Protein AF-F1YM78-F1 (afdb_monomer_lite)

Organism: NCBI:txid644548

pLDDT: mean 91.06, std 12.34, range [36.69, 98.5]

Secondary structure (DSSP, 8-state):
-----HHHHHHHHTT-SHHHHHHHHHHHHHHHHHHHHHHHHTT-HHHHHHHHHHHHHHHHHHHHHHHHHH-GGGGTTT--

Foldseek 3Di:
DDDDDPVNVVCLLVVHCLVVLLVVLVVLLVVLVVVLVVCVVVVVVVSNVVSVVSNVVSVVVSVVSVVCVVDVVVSCPPPD

Structure (mmCIF, N/CA/C/O backbone):
data_AF-F1YM78-F1
#
_entry.id   AF-F1YM78-F1
#
loop_
_atom_site.group_PDB
_atom_site.id
_atom_site.type_symbol
_atom_site.label_atom_id
_atom_site.label_alt_id
_atom_site.label_comp_id
_atom_site.label_asym_id
_atom_site.label_entity_id
_atom_site.label_seq_id
_atom_site.pdbx_PDB_ins_code
_atom_site.Cartn_x
_atom_site.Cartn_y
_atom_site.Cartn_z
_atom_site.occupancy
_atom_site.B_iso_or_equiv
_atom_site.auth_seq_id
_atom_site.auth_comp_id
_atom_site.auth_asym_id
_atom_site.auth_atom_id
_atom_site.pdbx_PDB_model_num
ATOM 1 N N . MET A 1 1 ? 0.788 -7.992 -9.133 1.00 56.41 1 MET A N 1
ATOM 2 C CA . MET A 1 1 ? 0.042 -6.843 -8.584 1.00 56.41 1 MET A CA 1
ATOM 3 C C . MET A 1 1 ? -1.203 -7.344 -7.891 1.00 56.41 1 MET A C 1
ATOM 5 O O . MET A 1 1 ? -2.078 -7.902 -8.550 1.00 56.41 1 MET A O 1
ATOM 9 N N . THR A 1 2 ? -1.249 -7.215 -6.570 1.00 76.62 2 THR A N 1
ATOM 10 C CA . THR A 1 2 ? -2.450 -7.528 -5.794 1.00 76.62 2 THR A CA 1
ATOM 11 C C . THR A 1 2 ? -3.063 -6.228 -5.298 1.00 76.62 2 THR A C 1
ATOM 13 O O . THR A 1 2 ? -2.363 -5.240 -5.147 1.00 76.62 2 THR A O 1
ATOM 16 N N . THR A 1 3 ? -4.374 -6.200 -5.098 1.00 86.25 3 THR A N 1
ATOM 17 C CA . THR A 1 3 ? -5.059 -5.115 -4.390 1.00 86.25 3 THR A CA 1
ATOM 18 C C . THR A 1 3 ? -5.552 -5.653 -3.052 1.00 86.25 3 THR A C 1
ATOM 20 O O . THR A 1 3 ? -5.547 -6.869 -2.808 1.00 86.25 3 THR A O 1
ATOM 23 N N . LEU A 1 4 ? -6.029 -4.773 -2.170 1.00 88.69 4 LEU A N 1
ATOM 24 C CA . LEU A 1 4 ? -6.835 -5.238 -1.043 1.00 88.69 4 LEU A CA 1
ATOM 25 C C . LEU A 1 4 ? -8.071 -5.979 -1.562 1.00 88.69 4 LEU A C 1
ATOM 27 O O . LEU A 1 4 ? -8.686 -5.581 -2.556 1.00 88.69 4 LEU A O 1
ATOM 31 N N . SER A 1 5 ? -8.418 -7.077 -0.893 1.00 92.88 5 SER A N 1
ATOM 32 C CA . SER A 1 5 ? -9.664 -7.784 -1.175 1.00 92.88 5 SER A CA 1
ATOM 33 C C . SER A 1 5 ? -10.849 -7.029 -0.569 1.00 92.88 5 SER A C 1
ATOM 35 O O . SER A 1 5 ? -10.686 -6.257 0.375 1.00 92.88 5 SER A O 1
ATOM 37 N N . SER A 1 6 ? -12.068 -7.293 -1.045 1.00 91.00 6 SER A N 1
ATOM 38 C CA . SER A 1 6 ? -13.280 -6.741 -0.420 1.00 91.00 6 SER A CA 1
ATOM 39 C C . SER A 1 6 ? -13.378 -7.100 1.067 1.00 91.00 6 SER A C 1
ATOM 41 O O . SER A 1 6 ? -13.792 -6.273 1.868 1.00 91.00 6 SER A O 1
ATOM 43 N N . GLN A 1 7 ? -12.908 -8.291 1.457 1.00 91.75 7 GLN A N 1
ATOM 44 C CA . GLN A 1 7 ? -12.866 -8.703 2.860 1.00 91.75 7 GLN A CA 1
ATOM 45 C C . GLN A 1 7 ? -11.893 -7.852 3.690 1.00 91.75 7 GLN A C 1
ATOM 47 O O . GLN A 1 7 ? -12.205 -7.506 4.827 1.00 91.75 7 GLN A O 1
ATOM 52 N N . ASP A 1 8 ? -10.726 -7.508 3.137 1.00 92.50 8 ASP A N 1
ATOM 53 C CA . ASP A 1 8 ? -9.759 -6.636 3.814 1.00 92.50 8 ASP A CA 1
ATOM 54 C C . ASP A 1 8 ? -10.343 -5.231 4.028 1.00 92.50 8 ASP A C 1
ATOM 56 O O . ASP A 1 8 ? -10.162 -4.638 5.091 1.00 92.50 8 ASP A O 1
ATOM 60 N N . ILE A 1 9 ? -11.091 -4.724 3.042 1.00 90.81 9 ILE A N 1
ATOM 61 C CA . ILE A 1 9 ? -11.795 -3.438 3.131 1.00 90.81 9 ILE A CA 1
ATOM 62 C C . ILE A 1 9 ? -12.884 -3.504 4.207 1.00 90.81 9 ILE A C 1
ATOM 64 O O . ILE A 1 9 ? -12.929 -2.647 5.088 1.00 90.81 9 ILE A O 1
ATOM 68 N N . ASP A 1 10 ? -13.716 -4.546 4.193 1.00 91.00 10 ASP A N 1
ATOM 69 C CA . ASP A 1 10 ? -14.776 -4.738 5.184 1.00 91.00 10 ASP A CA 1
ATOM 70 C C . ASP A 1 10 ? -14.218 -4.846 6.611 1.00 91.00 10 ASP A C 1
ATOM 72 O O . ASP A 1 10 ? -14.776 -4.280 7.558 1.00 91.00 10 ASP A O 1
ATOM 76 N N . ASP A 1 11 ? -13.105 -5.562 6.785 1.00 90.81 11 ASP A N 1
ATOM 77 C CA . ASP A 1 11 ? -12.403 -5.662 8.063 1.00 90.81 11 ASP A CA 1
ATOM 78 C C . ASP A 1 11 ? -11.891 -4.287 8.511 1.00 90.81 11 ASP A C 1
ATOM 80 O O . ASP A 1 11 ? -12.151 -3.888 9.651 1.00 90.81 11 ASP A O 1
ATOM 84 N N . ALA A 1 12 ? -11.254 -3.528 7.614 1.00 90.50 12 ALA A N 1
ATOM 85 C CA . ALA A 1 12 ? -10.782 -2.177 7.901 1.00 90.50 12 ALA A CA 1
ATOM 86 C C . ALA A 1 12 ? -11.926 -1.233 8.301 1.00 90.50 12 ALA A C 1
ATOM 88 O O . 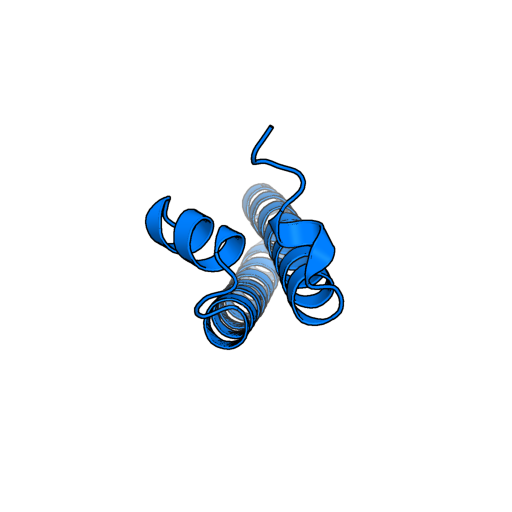ALA A 1 12 ? -11.812 -0.529 9.307 1.00 90.50 12 ALA A O 1
ATOM 89 N N . CYS A 1 13 ? -13.050 -1.250 7.579 1.00 90.44 13 CYS A N 1
ATOM 90 C CA . CYS A 1 13 ? -14.231 -0.437 7.881 1.00 90.44 13 CYS A CA 1
ATOM 91 C C . CYS A 1 13 ? -14.832 -0.775 9.252 1.00 90.44 13 CYS A C 1
ATOM 93 O O . CYS A 1 13 ? -15.245 0.122 9.985 1.00 90.44 13 CYS A O 1
ATOM 95 N N . ARG A 1 14 ? -14.798 -2.046 9.670 1.00 90.56 14 ARG A N 1
ATOM 96 C CA . ARG A 1 14 ? -15.163 -2.458 11.041 1.00 90.56 14 ARG A CA 1
ATOM 97 C C . ARG A 1 14 ? -14.092 -2.106 12.085 1.00 90.56 14 ARG A C 1
ATOM 99 O O . ARG A 1 14 ? -14.316 -2.252 13.286 1.00 90.56 14 ARG A O 1
ATOM 106 N N . GLY A 1 15 ? -12.926 -1.631 11.652 1.00 88.00 15 GLY A N 1
ATOM 107 C CA . GLY A 1 15 ? -11.749 -1.371 12.480 1.00 88.00 15 GLY A CA 1
ATOM 108 C C . GLY A 1 15 ? -11.034 -2.628 12.958 1.00 88.00 15 GLY A C 1
ATOM 109 O O . GLY A 1 15 ? -10.246 -2.569 13.902 1.00 88.00 15 GLY A O 1
ATOM 110 N N . ALA A 1 16 ? -11.310 -3.765 12.329 1.00 90.25 16 ALA A N 1
ATOM 111 C CA . ALA A 1 16 ? -10.594 -5.001 12.557 1.00 90.25 16 ALA A CA 1
ATOM 112 C C . ALA A 1 16 ? -9.305 -5.013 11.729 1.00 90.25 16 ALA A C 1
ATOM 114 O O . ALA A 1 16 ? -9.240 -4.472 10.629 1.00 90.25 16 ALA A O 1
ATOM 115 N N . ARG A 1 17 ? -8.264 -5.660 12.265 1.00 90.56 17 ARG A N 1
ATOM 116 C CA . ARG A 1 17 ? -7.018 -5.978 11.541 1.00 90.56 17 ARG A CA 1
ATOM 117 C C . ARG A 1 17 ? -6.273 -4.775 10.937 1.00 90.56 17 ARG A C 1
ATOM 119 O O . ARG A 1 17 ? -5.328 -4.993 10.187 1.00 90.56 17 ARG A O 1
ATOM 126 N N . LEU A 1 18 ? -6.607 -3.536 11.316 1.00 93.25 18 LEU A N 1
ATOM 127 C CA . LEU A 1 18 ? -5.964 -2.324 10.792 1.00 93.25 18 LEU A CA 1
ATOM 128 C C . LEU A 1 18 ? -4.426 -2.376 10.863 1.00 93.25 18 LEU A C 1
ATOM 130 O O . LEU A 1 18 ? -3.804 -2.117 9.836 1.00 93.25 18 LEU A O 1
ATOM 134 N N . PRO A 1 19 ? -3.778 -2.793 11.975 1.00 94.62 19 PRO A N 1
ATOM 135 C CA . PRO A 1 19 ? -2.316 -2.896 12.006 1.00 94.62 19 PRO A CA 1
ATOM 136 C C . PRO A 1 19 ? -1.752 -3.902 10.995 1.00 94.62 19 PRO A C 1
ATOM 138 O O . PRO A 1 19 ? -0.734 -3.639 10.364 1.00 94.62 19 PRO A O 1
ATOM 141 N N . ALA A 1 20 ? -2.425 -5.041 10.806 1.00 94.44 20 ALA A N 1
ATOM 142 C CA . ALA A 1 20 ? -1.992 -6.061 9.854 1.00 94.44 20 ALA A CA 1
ATOM 143 C C . ALA A 1 20 ? -2.153 -5.586 8.402 1.00 94.44 20 ALA A C 1
ATOM 145 O O . ALA A 1 20 ? -1.278 -5.832 7.577 1.00 94.44 20 ALA A O 1
ATOM 146 N N . LEU A 1 21 ? -3.241 -4.872 8.102 1.00 95.50 21 LEU A N 1
ATOM 147 C CA . LEU A 1 21 ? -3.469 -4.284 6.782 1.00 95.50 21 LEU A CA 1
ATOM 148 C C . LEU A 1 21 ? -2.479 -3.153 6.487 1.00 95.50 21 LEU A C 1
ATOM 150 O O . LEU A 1 21 ? -1.954 -3.093 5.383 1.00 95.50 21 LEU A O 1
ATOM 154 N N . ILE A 1 22 ? -2.158 -2.311 7.476 1.00 96.38 22 ILE A N 1
ATOM 155 C CA . ILE A 1 22 ? -1.111 -1.287 7.343 1.00 96.38 22 ILE A CA 1
ATOM 156 C C . ILE A 1 22 ? 0.235 -1.934 7.017 1.00 96.38 22 ILE A C 1
ATOM 158 O O . ILE A 1 22 ? 0.908 -1.460 6.106 1.00 96.38 22 ILE A O 1
ATOM 162 N N . ASN A 1 23 ? 0.618 -2.999 7.730 1.00 95.94 23 ASN A N 1
ATOM 163 C CA . ASN A 1 23 ? 1.872 -3.705 7.463 1.00 95.94 23 ASN A CA 1
ATOM 164 C C . ASN A 1 23 ? 1.891 -4.272 6.043 1.00 95.94 23 ASN A C 1
ATOM 166 O O . ASN A 1 23 ? 2.832 -3.996 5.314 1.00 95.94 23 ASN A O 1
ATOM 170 N N . ARG A 1 24 ? 0.807 -4.927 5.606 1.00 95.50 24 ARG A N 1
ATOM 171 C CA . ARG A 1 24 ? 0.691 -5.411 4.224 1.00 95.50 24 ARG A CA 1
ATOM 172 C C . ARG A 1 24 ? 0.859 -4.286 3.199 1.00 95.50 24 ARG A C 1
ATOM 174 O O . ARG A 1 24 ? 1.594 -4.461 2.240 1.00 95.50 24 ARG A O 1
ATOM 181 N N . CYS A 1 25 ? 0.222 -3.128 3.398 1.00 95.50 25 CYS A N 1
ATOM 182 C CA . CYS A 1 25 ? 0.397 -1.989 2.490 1.00 95.50 25 CYS A CA 1
ATOM 183 C C . CYS A 1 25 ? 1.852 -1.495 2.444 1.00 95.50 25 CYS A C 1
ATOM 185 O O . CYS A 1 25 ? 2.295 -1.000 1.413 1.00 95.50 25 CYS A O 1
ATOM 187 N N . VAL A 1 26 ? 2.577 -1.562 3.566 1.00 96.00 26 VAL A N 1
ATOM 188 C CA . VAL A 1 26 ? 3.994 -1.175 3.624 1.00 96.00 26 VAL A CA 1
ATOM 189 C C . VAL A 1 26 ? 4.870 -2.209 2.922 1.00 96.00 26 VAL A C 1
ATOM 191 O O . VAL A 1 26 ? 5.757 -1.805 2.178 1.00 96.00 26 VAL A O 1
ATOM 194 N N . ASP A 1 27 ? 4.601 -3.500 3.111 1.00 96.75 27 ASP A N 1
ATOM 195 C CA . ASP A 1 27 ? 5.335 -4.583 2.449 1.00 96.75 27 ASP A CA 1
ATOM 196 C C . ASP A 1 27 ? 5.197 -4.477 0.918 1.00 96.75 27 ASP A C 1
ATOM 198 O O . ASP A 1 27 ? 6.204 -4.438 0.215 1.00 96.75 27 ASP A O 1
ATOM 202 N N . GLU A 1 28 ? 3.972 -4.300 0.407 1.00 96.50 28 GLU A N 1
ATOM 203 C CA . GLU A 1 28 ? 3.714 -4.109 -1.034 1.00 96.50 28 GLU A CA 1
ATOM 204 C C . GLU A 1 28 ? 4.378 -2.831 -1.573 1.00 96.50 28 GLU A C 1
ATOM 206 O O . GLU A 1 28 ? 4.877 -2.807 -2.696 1.00 96.50 28 GLU A O 1
ATOM 211 N N . LEU A 1 29 ? 4.423 -1.755 -0.775 1.00 95.94 29 LEU A N 1
ATOM 212 C CA . LEU A 1 29 ? 5.101 -0.516 -1.161 1.00 95.94 29 LEU A CA 1
ATOM 213 C C . LEU A 1 29 ? 6.607 -0.729 -1.332 1.00 95.94 29 LEU A C 1
ATOM 215 O O . LEU A 1 29 ? 7.186 -0.192 -2.278 1.00 95.94 29 LEU A O 1
ATOM 219 N N . LEU A 1 30 ? 7.240 -1.464 -0.413 1.00 96.75 30 LEU A N 1
ATOM 220 C CA . LEU A 1 30 ? 8.669 -1.767 -0.489 1.00 96.75 30 LEU A CA 1
ATOM 221 C C . LEU A 1 30 ? 8.969 -2.628 -1.718 1.00 96.75 30 LEU A C 1
ATOM 223 O O . LEU A 1 30 ? 9.822 -2.242 -2.512 1.00 96.75 30 LEU A O 1
ATOM 227 N N . GLU A 1 31 ? 8.204 -3.701 -1.928 1.00 97.12 31 GLU A N 1
ATOM 228 C CA . GLU A 1 31 ? 8.355 -4.579 -3.095 1.00 97.12 31 GLU A CA 1
ATOM 229 C C . GLU A 1 31 ? 8.194 -3.806 -4.414 1.00 97.12 31 GLU A C 1
ATOM 231 O O . GLU A 1 31 ? 9.033 -3.901 -5.306 1.00 97.12 31 GLU A O 1
ATOM 236 N N . LEU A 1 32 ? 7.160 -2.967 -4.538 1.00 97.38 32 LEU A N 1
ATOM 237 C CA . LEU A 1 32 ? 6.948 -2.167 -5.748 1.00 97.38 32 LEU A CA 1
ATOM 238 C C . LEU A 1 32 ? 8.023 -1.099 -5.959 1.00 97.38 32 LEU A C 1
ATOM 240 O O . LEU A 1 32 ? 8.317 -0.765 -7.103 1.00 97.38 32 LEU A O 1
ATOM 244 N N . THR A 1 33 ? 8.601 -0.555 -4.886 1.00 97.88 33 THR A N 1
ATOM 245 C CA . THR A 1 33 ? 9.715 0.398 -5.000 1.00 97.88 33 THR A CA 1
ATOM 246 C C . THR A 1 33 ? 10.959 -0.307 -5.538 1.00 97.88 33 THR A C 1
ATOM 248 O O . THR A 1 33 ? 11.594 0.213 -6.450 1.00 97.88 33 THR A O 1
ATOM 251 N N . GLU A 1 34 ? 11.262 -1.512 -5.046 1.00 98.25 34 GLU A N 1
ATOM 252 C CA . GLU A 1 34 ? 12.363 -2.337 -5.562 1.00 98.25 34 GLU A CA 1
ATOM 253 C C . GLU A 1 34 ? 12.150 -2.679 -7.047 1.00 98.25 34 GLU A C 1
ATOM 255 O O . GLU A 1 34 ? 13.039 -2.450 -7.867 1.00 98.25 34 GLU A O 1
ATOM 260 N N . LEU A 1 35 ? 10.940 -3.105 -7.431 1.00 98.00 35 LEU A N 1
ATOM 261 C CA . LEU A 1 35 ? 10.594 -3.375 -8.834 1.00 98.00 35 LEU A CA 1
ATOM 262 C C . LEU A 1 35 ? 10.657 -2.120 -9.720 1.00 98.00 35 LEU A C 1
ATOM 264 O O . LEU A 1 35 ? 11.052 -2.202 -10.885 1.00 98.00 35 LEU A O 1
ATOM 268 N N . ALA A 1 36 ? 10.271 -0.955 -9.193 1.00 98.00 36 ALA A N 1
ATOM 269 C CA . ALA A 1 36 ? 10.371 0.315 -9.906 1.00 98.00 36 ALA A CA 1
ATOM 270 C C . ALA A 1 36 ? 11.831 0.703 -10.166 1.00 98.00 36 ALA A C 1
ATOM 272 O O . ALA A 1 36 ? 12.140 1.179 -11.263 1.00 98.00 36 ALA A O 1
ATOM 273 N N . ASP A 1 37 ? 12.712 0.496 -9.188 1.00 98.31 37 ASP A N 1
ATOM 274 C CA . ASP A 1 37 ? 14.144 0.756 -9.321 1.00 98.31 37 ASP A CA 1
ATOM 275 C C . ASP A 1 37 ? 14.784 -0.208 -10.334 1.00 98.31 37 ASP A C 1
ATOM 277 O O . ASP A 1 37 ? 15.526 0.234 -11.214 1.00 98.31 37 ASP A O 1
ATOM 281 N N . GLU A 1 38 ? 14.438 -1.499 -10.292 1.00 98.50 38 GLU A N 1
ATOM 282 C CA . GLU A 1 38 ? 14.871 -2.486 -11.293 1.00 98.50 38 GLU A CA 1
ATOM 283 C C . GLU A 1 38 ? 14.404 -2.112 -12.708 1.00 98.50 38 GLU A C 1
ATOM 285 O O . GLU A 1 38 ? 15.198 -2.096 -13.649 1.00 98.50 38 GLU A O 1
ATOM 290 N N . ALA A 1 39 ? 13.128 -1.744 -12.870 1.00 98.25 39 ALA A N 1
ATOM 291 C CA . ALA A 1 39 ? 12.590 -1.308 -14.156 1.00 98.25 39 ALA A CA 1
ATOM 292 C C . ALA A 1 39 ? 13.300 -0.055 -14.689 1.00 98.25 39 ALA A C 1
ATOM 294 O O . ALA A 1 39 ? 13.514 0.062 -15.896 1.00 98.25 39 ALA A O 1
ATOM 295 N N . LEU A 1 40 ? 13.694 0.867 -13.805 1.00 98.00 40 LEU A N 1
ATOM 296 C CA . LEU A 1 40 ? 14.452 2.054 -14.189 1.00 98.00 40 LEU A CA 1
ATOM 297 C C . LEU A 1 40 ? 15.870 1.700 -14.656 1.00 98.00 40 LEU A C 1
ATOM 299 O O . LEU A 1 40 ? 16.324 2.245 -15.662 1.00 98.00 40 LEU A O 1
ATOM 303 N N . VAL A 1 41 ? 16.550 0.786 -13.954 1.00 98.38 41 VAL A N 1
ATOM 304 C CA . VAL A 1 41 ? 17.886 0.285 -14.329 1.00 98.38 41 VAL A CA 1
ATOM 305 C C . VAL A 1 41 ? 17.857 -0.416 -15.689 1.00 98.38 41 VAL A C 1
ATOM 307 O O . VAL A 1 41 ? 18.767 -0.216 -16.492 1.00 98.38 41 VAL A O 1
ATOM 310 N N . ASP A 1 42 ? 16.797 -1.172 -15.973 1.00 98.44 42 ASP A N 1
ATOM 311 C CA . ASP A 1 42 ? 16.595 -1.879 -17.244 1.00 98.44 42 ASP A CA 1
ATOM 312 C C . ASP A 1 42 ? 16.036 -0.988 -18.375 1.00 98.44 42 ASP A C 1
ATOM 314 O O . ASP A 1 42 ? 15.680 -1.494 -19.441 1.00 98.44 42 ASP A O 1
ATOM 318 N N . GLU A 1 43 ? 15.902 0.325 -18.154 1.00 98.00 43 GLU A N 1
ATOM 319 C CA . GLU A 1 43 ? 15.309 1.291 -19.097 1.00 98.00 43 GLU A CA 1
ATOM 320 C C . GLU A 1 43 ? 13.845 0.974 -19.494 1.00 98.00 43 GLU A C 1
ATOM 322 O O . GLU A 1 43 ? 13.322 1.471 -20.496 1.00 98.00 43 GLU A O 1
ATOM 327 N N . ARG A 1 44 ? 13.128 0.190 -18.678 1.00 98.38 44 ARG A N 1
ATOM 328 C CA . ARG A 1 44 ? 11.700 -0.141 -18.842 1.00 98.38 44 ARG A CA 1
ATOM 329 C C . ARG A 1 44 ? 10.821 0.964 -18.253 1.00 98.38 44 ARG A C 1
ATOM 331 O O . ARG A 1 44 ? 10.112 0.775 -17.265 1.00 98.38 44 ARG A O 1
ATOM 338 N N . ILE A 1 45 ? 10.871 2.142 -18.876 1.00 97.88 45 ILE A N 1
ATOM 339 C CA . ILE A 1 45 ? 10.275 3.384 -18.349 1.00 97.88 45 ILE A CA 1
ATOM 340 C C . ILE A 1 45 ? 8.766 3.274 -18.097 1.00 97.88 45 ILE A C 1
ATOM 342 O O . ILE A 1 45 ? 8.294 3.731 -17.057 1.00 97.88 45 ILE A O 1
ATOM 346 N N . ASP A 1 46 ? 8.009 2.650 -19.000 1.00 98.25 46 ASP A N 1
ATOM 347 C CA . ASP A 1 46 ? 6.556 2.508 -18.831 1.00 98.25 46 ASP A CA 1
ATOM 348 C C . ASP A 1 46 ? 6.208 1.653 -17.601 1.00 98.25 46 ASP A C 1
ATOM 350 O O . ASP A 1 46 ? 5.282 1.978 -16.855 1.00 98.25 46 ASP A O 1
ATOM 354 N N . GLU A 1 47 ? 6.985 0.596 -17.342 1.00 97.88 47 GLU A N 1
ATOM 355 C CA . GLU A 1 47 ? 6.826 -0.233 -16.145 1.00 97.88 47 GLU A CA 1
ATOM 356 C C . GLU A 1 47 ? 7.233 0.516 -14.877 1.00 97.88 47 GLU A C 1
ATOM 358 O O . GLU A 1 47 ? 6.510 0.462 -13.887 1.00 97.88 47 GLU A O 1
ATOM 363 N N . HIS A 1 48 ? 8.334 1.274 -14.913 1.00 98.12 48 HIS A N 1
ATOM 364 C CA . HIS A 1 48 ? 8.728 2.133 -13.796 1.00 98.12 48 HIS A CA 1
ATOM 365 C C . HIS A 1 48 ? 7.603 3.111 -13.420 1.00 98.12 48 HIS A C 1
ATOM 367 O O . HIS A 1 48 ? 7.236 3.224 -12.250 1.00 98.12 48 HIS A O 1
ATOM 373 N N . VAL A 1 49 ? 7.012 3.791 -14.410 1.00 98.19 49 VAL A N 1
ATOM 374 C CA . VAL A 1 49 ? 5.898 4.724 -14.180 1.00 98.19 49 VAL A CA 1
ATOM 375 C C . VAL A 1 49 ? 4.689 4.003 -13.585 1.00 98.19 49 VAL A C 1
ATOM 377 O O . VAL A 1 49 ? 4.093 4.518 -12.637 1.00 98.19 49 VAL A O 1
ATOM 380 N N . LEU A 1 50 ? 4.350 2.814 -14.093 1.00 97.38 50 LEU A N 1
ATOM 381 C CA . LEU A 1 50 ? 3.267 1.995 -13.548 1.00 97.38 50 LEU A CA 1
ATOM 382 C C . LEU A 1 50 ? 3.526 1.624 -12.081 1.00 97.38 50 LEU A C 1
ATOM 384 O O . LEU A 1 50 ? 2.673 1.871 -11.230 1.00 97.38 50 LEU A O 1
ATOM 388 N N . TYR A 1 51 ? 4.707 1.094 -11.756 1.00 97.75 51 TYR A N 1
ATOM 389 C CA . TYR A 1 51 ? 5.046 0.726 -10.379 1.00 97.75 51 TYR A CA 1
ATOM 390 C C . TYR A 1 51 ? 5.010 1.937 -9.442 1.00 97.75 51 TYR A C 1
ATOM 392 O O . TYR A 1 51 ? 4.477 1.841 -8.337 1.00 97.75 51 TYR A O 1
ATOM 400 N N . MET A 1 52 ? 5.470 3.106 -9.891 1.00 97.81 52 MET A N 1
ATOM 401 C CA . MET A 1 52 ? 5.406 4.334 -9.092 1.00 97.81 52 MET A CA 1
ATOM 402 C C . MET A 1 52 ? 3.971 4.821 -8.836 1.00 97.81 52 MET A C 1
ATOM 404 O O . MET A 1 52 ? 3.690 5.363 -7.761 1.00 97.81 52 MET A O 1
ATOM 408 N N . GLN A 1 53 ? 3.043 4.611 -9.775 1.00 97.31 53 GLN A N 1
ATOM 409 C CA . GLN A 1 53 ? 1.618 4.890 -9.555 1.00 97.31 53 GLN A CA 1
ATOM 410 C C . GLN A 1 53 ? 1.031 3.963 -8.484 1.00 97.31 53 GLN A C 1
ATOM 412 O O . GLN A 1 53 ? 0.361 4.435 -7.561 1.00 97.31 53 GLN A O 1
ATOM 417 N N . GLU A 1 54 ? 1.348 2.670 -8.547 1.00 96.75 54 GLU A N 1
ATOM 418 C CA . GLU A 1 54 ? 0.919 1.684 -7.548 1.00 96.75 54 GLU A CA 1
ATOM 419 C C . GLU A 1 54 ? 1.516 1.977 -6.158 1.00 96.75 54 GLU A C 1
ATOM 421 O O . GLU A 1 54 ? 0.806 1.932 -5.151 1.00 96.75 54 GLU A O 1
ATOM 426 N N . VAL A 1 55 ? 2.788 2.392 -6.083 1.00 97.00 55 VAL A N 1
ATOM 427 C CA . VAL A 1 55 ? 3.423 2.868 -4.837 1.00 97.00 55 VAL A CA 1
ATOM 428 C C . VAL A 1 55 ? 2.639 4.032 -4.228 1.00 97.00 55 VAL A C 1
ATOM 430 O O . VAL A 1 55 ? 2.431 4.068 -3.009 1.00 97.00 55 VAL A O 1
ATOM 433 N N . SER A 1 56 ? 2.186 4.985 -5.050 1.00 96.94 56 SER A N 1
ATOM 434 C CA . SER A 1 56 ? 1.373 6.112 -4.576 1.00 96.94 56 SER A CA 1
ATOM 435 C C . SER A 1 56 ? 0.041 5.634 -3.998 1.00 96.94 56 SER A C 1
ATOM 437 O O . SER A 1 56 ? -0.320 6.024 -2.884 1.00 96.94 56 SER A O 1
ATOM 439 N N . ALA A 1 57 ? -0.651 4.735 -4.701 1.00 95.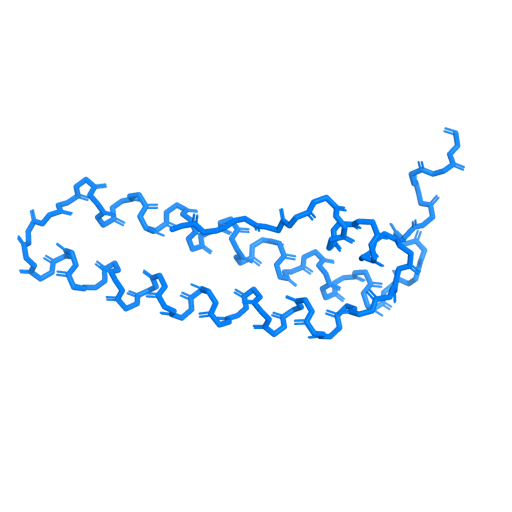81 57 ALA A N 1
ATOM 440 C CA . ALA A 1 57 ? -1.931 4.183 -4.259 1.00 95.81 57 ALA A CA 1
ATOM 441 C C . ALA A 1 57 ? -1.808 3.432 -2.918 1.00 95.81 57 ALA A C 1
ATOM 443 O O . ALA A 1 57 ? -2.605 3.640 -1.992 1.00 95.81 57 ALA A O 1
ATOM 444 N N . TRP A 1 58 ? -0.768 2.610 -2.757 1.00 96.38 58 TRP A N 1
ATOM 445 C CA . TRP A 1 58 ? -0.499 1.910 -1.498 1.00 96.38 58 TRP A CA 1
ATOM 446 C C . TRP A 1 58 ? -0.123 2.852 -0.358 1.00 96.38 58 TRP A C 1
ATOM 448 O O . TRP A 1 58 ? -0.574 2.669 0.780 1.00 96.38 58 TRP A O 1
ATOM 458 N N . ARG A 1 59 ? 0.651 3.905 -0.648 1.00 96.94 59 ARG A N 1
ATOM 459 C CA . ARG A 1 59 ? 1.005 4.936 0.335 1.00 96.94 59 ARG A CA 1
ATOM 460 C C . ARG A 1 59 ? -0.239 5.639 0.867 1.00 96.94 59 ARG A C 1
ATOM 462 O O . ARG A 1 59 ? -0.393 5.724 2.089 1.00 96.94 59 ARG A O 1
ATOM 469 N N . GLU A 1 60 ? -1.121 6.095 -0.017 1.00 96.75 60 GLU A N 1
ATOM 470 C CA . GLU A 1 60 ? -2.387 6.747 0.341 1.00 96.75 60 GLU A CA 1
ATOM 471 C C . GLU A 1 60 ? -3.293 5.815 1.150 1.00 96.75 60 GLU A C 1
ATOM 473 O O . GLU A 1 60 ? -3.794 6.198 2.210 1.00 96.75 60 GLU A O 1
ATOM 478 N N . THR A 1 61 ? -3.408 4.553 0.730 1.00 95.38 61 THR A N 1
ATOM 479 C CA . THR A 1 61 ? -4.172 3.531 1.461 1.00 95.38 61 THR A CA 1
ATOM 480 C C . THR A 1 61 ? -3.615 3.323 2.871 1.00 95.38 61 THR A C 1
ATOM 482 O O . THR A 1 61 ? -4.356 3.363 3.854 1.00 95.38 61 THR A O 1
ATOM 485 N N . SER A 1 62 ? -2.293 3.167 3.011 1.00 96.44 62 SER A N 1
ATOM 486 C CA . SER A 1 62 ? -1.646 3.020 4.323 1.00 96.44 62 SER A CA 1
ATOM 487 C C . SER A 1 62 ? -1.879 4.239 5.222 1.00 96.44 62 SER A C 1
ATOM 489 O O . SER A 1 62 ? -2.042 4.101 6.436 1.00 96.44 62 SER A O 1
ATOM 491 N N . HIS A 1 63 ? -1.910 5.439 4.636 1.00 96.38 63 HIS A N 1
ATOM 492 C CA . HIS A 1 63 ? -2.181 6.673 5.357 1.00 96.38 63 HIS A CA 1
ATOM 493 C C . HIS A 1 63 ? -3.622 6.704 5.873 1.00 96.38 63 HIS A C 1
ATOM 495 O O . HIS A 1 63 ? -3.827 6.944 7.063 1.00 96.38 63 HIS A O 1
ATOM 501 N N . LEU A 1 64 ? -4.601 6.363 5.031 1.00 95.06 64 LEU A N 1
ATOM 502 C CA . LEU A 1 64 ? -6.005 6.270 5.431 1.00 95.06 64 LEU A CA 1
ATOM 503 C C . LEU A 1 64 ? -6.210 5.262 6.572 1.00 95.06 64 LEU A C 1
ATOM 505 O O . LEU A 1 64 ? -6.849 5.584 7.572 1.00 95.06 64 LEU A O 1
ATOM 509 N N . LEU A 1 65 ? -5.614 4.071 6.482 1.00 95.06 65 LEU A N 1
ATOM 510 C CA . LEU A 1 65 ? -5.725 3.059 7.540 1.00 95.06 65 LEU A CA 1
ATOM 511 C C . LEU A 1 65 ? -5.110 3.53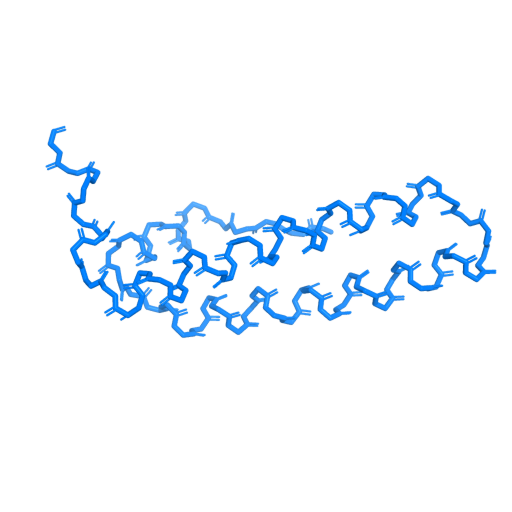2 8.871 1.00 95.06 65 LEU A C 1
ATOM 513 O O . LEU A 1 65 ? -5.652 3.252 9.947 1.00 95.06 65 LEU A O 1
ATOM 517 N N . ARG A 1 66 ? -4.003 4.288 8.824 1.00 95.88 66 ARG A N 1
ATOM 518 C CA . ARG A 1 66 ? -3.416 4.926 10.017 1.00 95.88 66 ARG A CA 1
ATOM 519 C C . ARG A 1 66 ? -4.351 5.981 10.606 1.00 95.88 66 ARG A C 1
ATOM 521 O O . ARG A 1 66 ? -4.508 6.013 11.825 1.00 95.88 66 ARG A O 1
ATOM 528 N N . LEU A 1 67 ? -5.011 6.785 9.771 1.00 95.44 67 LEU A N 1
ATOM 529 C CA . LEU A 1 67 ? -6.025 7.742 10.228 1.00 95.44 67 LEU A CA 1
ATOM 530 C C . LEU A 1 67 ? -7.208 7.029 10.895 1.00 95.44 67 LEU A C 1
ATOM 532 O O . LEU A 1 67 ? -7.581 7.403 11.999 1.00 95.44 67 LEU A O 1
ATOM 536 N N . MET A 1 68 ? -7.731 5.951 10.305 1.00 93.50 68 MET A N 1
ATOM 537 C CA . MET A 1 68 ? -8.813 5.144 10.899 1.00 93.50 68 MET A CA 1
ATOM 538 C C . MET A 1 68 ? -8.413 4.476 12.225 1.00 93.50 68 MET A C 1
ATOM 540 O O . MET A 1 68 ? -9.262 4.212 13.080 1.00 93.50 68 MET A O 1
ATOM 544 N N . THR A 1 69 ? -7.119 4.182 12.392 1.00 93.19 69 THR A N 1
ATOM 54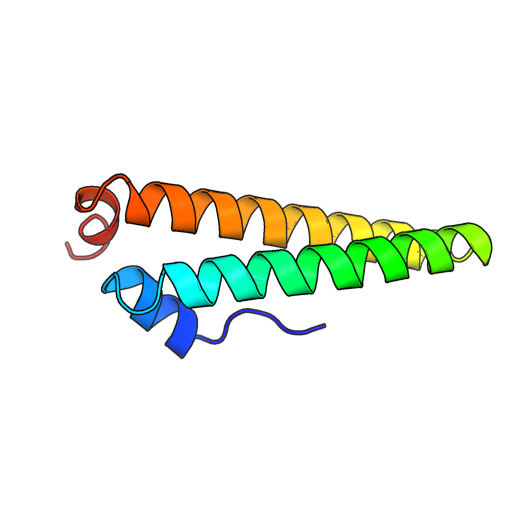5 C CA . THR A 1 69 ? -6.563 3.665 13.650 1.00 93.19 69 THR A CA 1
ATOM 546 C C . THR A 1 69 ? -6.506 4.760 14.717 1.00 93.19 69 THR A C 1
ATOM 548 O O . THR A 1 69 ? -6.841 4.502 15.872 1.00 93.19 69 THR A O 1
ATOM 551 N N . ALA A 1 70 ? -6.094 5.973 14.337 1.00 93.38 70 ALA A N 1
ATOM 552 C CA . ALA A 1 70 ? -5.977 7.119 15.237 1.00 93.38 70 ALA A CA 1
ATOM 553 C C . ALA A 1 70 ? -7.338 7.725 15.618 1.00 93.38 70 ALA A C 1
ATOM 555 O O . ALA A 1 70 ? -7.508 8.176 16.750 1.00 93.38 70 ALA A O 1
ATOM 556 N N . ASP A 1 71 ? -8.304 7.708 14.698 1.00 90.81 71 ASP A N 1
ATOM 557 C CA . ASP A 1 71 ? -9.645 8.250 14.885 1.00 90.81 71 ASP A CA 1
ATOM 558 C C . ASP A 1 71 ? -10.729 7.196 14.576 1.00 90.81 71 ASP A C 1
ATOM 560 O O . ASP A 1 71 ? -11.079 6.946 13.417 1.00 90.81 71 ASP A O 1
ATOM 564 N N . PRO A 1 72 ? -11.312 6.582 15.624 1.00 83.62 72 PRO A N 1
ATOM 565 C CA . PRO A 1 72 ? -12.423 5.649 15.502 1.00 83.62 72 PRO A CA 1
ATOM 566 C C . PRO A 1 72 ? -13.663 6.172 14.775 1.00 83.62 72 PRO A C 1
ATOM 568 O O . PRO A 1 72 ? -14.401 5.362 14.217 1.00 83.62 72 PRO A O 1
ATOM 571 N N . THR A 1 73 ? -13.915 7.482 14.784 1.00 85.62 73 THR A N 1
ATOM 572 C CA . THR A 1 73 ? -15.140 8.070 14.216 1.00 85.62 73 THR A CA 1
ATOM 573 C C . THR A 1 73 ? -15.156 8.020 12.688 1.00 85.62 73 THR A C 1
ATOM 575 O O . THR A 1 73 ? -16.219 7.910 12.077 1.00 85.62 73 THR A O 1
ATOM 578 N N . LEU A 1 74 ? -13.976 7.963 12.062 1.00 81.75 74 LEU A N 1
ATOM 579 C CA . LEU A 1 74 ? -13.821 7.801 10.615 1.00 81.75 74 LEU A CA 1
ATOM 580 C C . LEU A 1 74 ? -14.341 6.449 10.101 1.00 81.75 74 LEU A C 1
ATOM 582 O O . LEU A 1 74 ? -14.607 6.305 8.911 1.00 81.75 74 LEU A O 1
ATOM 586 N N . ARG A 1 75 ? -14.528 5.462 10.987 1.00 77.69 75 ARG A N 1
ATOM 587 C CA . ARG A 1 75 ? -15.074 4.141 10.639 1.00 77.69 75 ARG A CA 1
ATOM 588 C C . ARG A 1 75 ? -16.599 4.128 10.511 1.00 77.69 75 ARG A C 1
ATOM 590 O O . ARG A 1 75 ? -17.135 3.288 9.798 1.00 77.69 75 ARG A O 1
ATOM 597 N N . SER A 1 76 ? -17.310 5.040 11.184 1.00 63.44 76 SER A N 1
ATOM 598 C CA . SER A 1 76 ? -18.783 5.041 11.230 1.00 63.44 76 SER A CA 1
ATOM 599 C C . SER A 1 76 ? -19.445 5.950 10.194 1.00 63.44 76 SER A C 1
ATOM 601 O O . SER A 1 76 ? -20.657 5.881 10.019 1.00 63.44 76 SER A O 1
ATOM 603 N N . ALA A 1 77 ? -18.679 6.796 9.501 1.00 56.88 77 ALA A N 1
ATOM 604 C CA . ALA A 1 77 ? -19.219 7.789 8.568 1.00 56.88 77 ALA A CA 1
ATOM 605 C C . ALA A 1 77 ? -19.868 7.189 7.298 1.00 56.88 77 ALA A C 1
ATOM 607 O O . ALA A 1 77 ? -20.508 7.917 6.548 1.00 56.88 77 ALA A O 1
ATOM 608 N N . GLY A 1 78 ? -19.730 5.878 7.062 1.00 51.97 78 GLY A N 1
ATOM 609 C CA . GLY A 1 78 ? -20.318 5.170 5.917 1.00 51.97 78 GLY A CA 1
ATOM 610 C C . GLY A 1 78 ? -21.614 4.397 6.201 1.00 51.97 78 GLY A C 1
ATOM 611 O O . GLY A 1 78 ? -22.094 3.710 5.307 1.00 51.97 78 GLY A O 1
ATOM 612 N N . ALA A 1 79 ? -22.162 4.458 7.422 1.00 44.19 79 ALA A N 1
ATOM 613 C CA . ALA A 1 79 ? -23.349 3.693 7.831 1.00 44.19 79 ALA A CA 1
ATOM 614 C C . ALA A 1 79 ? -24.555 4.601 8.146 1.00 44.19 79 ALA A C 1
ATOM 616 O O . ALA A 1 79 ? -25.084 4.568 9.259 1.00 44.19 79 ALA A O 1
ATOM 617 N N . ALA A 1 80 ? -24.965 5.425 7.178 1.00 36.69 80 ALA A N 1
ATOM 618 C CA . ALA A 1 80 ? -26.194 6.222 7.226 1.00 36.69 80 ALA A CA 1
ATOM 619 C C . ALA A 1 80 ? -27.007 6.034 5.941 1.00 36.69 80 ALA A C 1
ATOM 621 O O . ALA A 1 80 ? -26.381 6.014 4.857 1.00 36.69 80 ALA A O 1
#

Radius of gyration: 14.81 Å; chains: 1; bounding box: 44×17×35 Å

Sequence (80 aa):
MTTLSSQDIDDACRGARLPALINRCVDELLELTELADEALVDERIDEHVLYMQEVSAWRETSHLLRLMTADPTLRSAGAA

InterPro domains:
  IPR054342 TY-Chap, C-terminal domain [PF22554] (2-68)

=== Feature glossary ===
The record interleaves many kinds of information about one protein. Here is each kind framed as the question it answers.

Q: What known structures does this most resemble?
A: Structural nearest neighbors (via Foldseek easy-search vs the PDB). Reported per hit: target PDB id, E-value, and alignment TM-score. A TM-score above ~0.5 is the conventional thre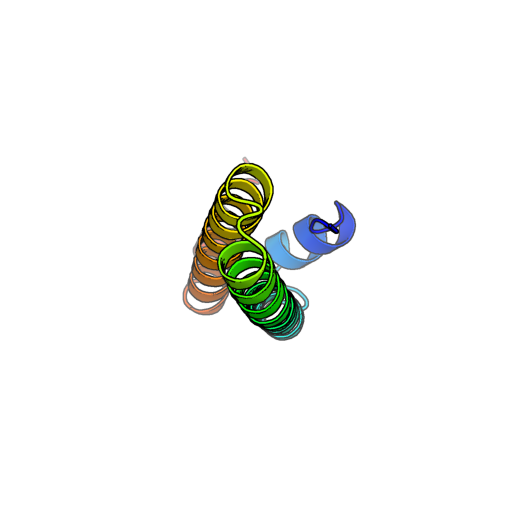shold for 'same fold'.

Q: Where is each backbone atom in 3D?
A: The mmCIF table is the protein's shape written out atom by atom. For each backbone N, Cα, C, and carbonyl O, it records an (x, y, z) coordinate triple in Å plus the residue type, chain letter, and residue number.

Q: What are the backbone torsion angles?
A: The φ/ψ torsion pair specifies the backbone conformation at each residue. φ rotates about the N–Cα bond, ψ about the Cα–C bond. Steric clashes forbid most of the (φ, ψ) plane — the allowed regions (α-helix basin, β-sheet basin, left-handed helix) are the Ramachandran-allowed regions.

Q: Which residues are buried vs exposed?
A: Solvent-accessible surface area (SASA) is the area in Å² traced out by the centre of a 1.4 Å probe sphere (a water molecule) rolled over the protein's van der Waals surface (Shrake–Rupley / Lee–Richards construction). Buried residues have near-zero SASA; fully exposed residues can exceed 200 Å². The total SASA scales roughly with the number of surface residues.

Q: How confident is the AlphaFold model at each residue?
A: pLDDT is the predicted lDDT-Cα score: AlphaFold's confidence that the local environ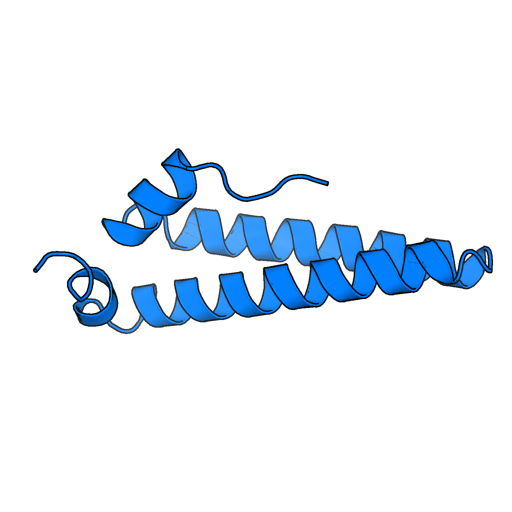ment of each residue (all inter-atomic distances within 15 Å) is correctly placed. It is a per-residue number between 0 and 100, with higher meaning more reliable.

Q: What does the local fold look like, residue by residue?
A: 3Di is Foldseek's structural alphabet. Each residue is assigned one of twenty discrete states based on how its Cα sits relative to its spatial (not sequential) neighbors. Aligning 3Di strings finds structural homologs roughly as well as full 3D superposition, but orders of magnitude faster.

Q: How big and how compact is the whole molecule?
A: Radius of gyration (Rg) is the root-mean-square distance of Cα atoms from their centroid — a single number for overall size and compactness. A globular domain of N residues has Rg ≈ 2.2·N^0.38 Å; an extended or disordered chain has a much larger Rg. The Cα contact count is the number of residue pairs whose Cα atoms are within 8 Å and are more than four positions apart in sequence — a standard proxy for tertiary packing density. The bounding box is the smallest axis-aligned box enclosing all Cα atoms.

Q: Which residues are in helices, strands, or loops?
A: DSSP 8-state secondary structure assigns each residue one of H (α-helix), G (3₁₀-helix), I (π-helix), E (extended β-strand), B (isolated β-bridge), T (hydrogen-bonded turn), S (bend), or '-' (coil). The assignment is computed from backbone hydrogen-bond geometry via the Kabsch–Sander algorithm.

Q: How mobile is each atom in the crystal?
A: Crystallographic B-factors measure how much each atom's electron density is smeared out, in Å². They rise in mobile loops and surface residues and fall in the buried interior. In AlphaFold models this column is repurposed to hold pLDDT instead.

Q: What if only a Cα trace is available?
A: P-SEA three-state annotation labels each residue as helix, strand, or coil based purely on the geometry of the Cα trace. It serves as a fallback when the full backbone (and thus DSSP) is unavailable.

Q: What family and function is it annotated with?
A: Database cross-references. InterPro integrates a dozen domain/family signature databases into unified entries with residue-range hits. GO terms attach function/process/location labels with evidence codes. CATH codes position the fold in a four-level structural taxonomy. Organism is the NCBI-taxonomy species name.

Q: Are the domains correctly placed relative to each other?
A: Predicted Aligned Error (PAE) is an AlphaFold confidence matrix: entry (i, j) is the expected error in the position of residue j, in ångströms, when the prediction is superimposed on the true structure at residue i. Low PAE within a block of residues means that block is internally rigid and well-predicted; high PAE between two blocks means their relative placement is uncertain even if each block individually is confident.

Q: What do the diagnostic plots show?
A: Three diagnostic plots accompany the record. The Cα contact map visualizes the tertiary structure as a 2D adjacency matrix (8 Å cutoff, sequence-local contacts suppressed). The Ramachandran plot shows the distribution of backbone (φ, ψ) torsions, with points in the α and β basins reflecting secondary structure content. The PAE plot shows AlphaFold's inter-residue confidence as a color matrix.

Q: What is the amino-acid chain?
A: Primary structure: the covalent order of the twenty standard amino acids along the backbone. Two proteins with the same sequence will (almost always) fold to the same structure; two with 30% identity often share a fold but not the details.

Q: What do the rendered images show?
A: The six renders are orthographic views along the three Cartesian axes in both directions. Representation (cartoon, sticks, or surface) and color scheme (sequence-rainbow or by-chain) vary across proteins so the training set covers all the common visualization conventions.